Protein AF-A0A938U511-F1 (afdb_monomer)

Solvent-accessible surface area (backbone atoms only — not comparable to full-atom values): 9005 Å² total; per-residue (Å²): 140,87,84,83,85,80,84,82,84,81,82,80,82,80,80,80,77,80,80,68,81,72,78,78,70,71,84,37,56,70,58,61,77,50,52,70,33,67,68,45,68,61,64,58,55,36,68,68,50,34,54,52,47,40,67,58,49,45,86,48,42,68,56,47,56,45,10,47,62,39,64,45,55,17,40,80,48,98,64,19,47,33,36,44,24,12,19,69,100,40,50,85,34,23,28,22,39,41,35,30,32,48,86,78,64,45,46,36,35,39,38,37,41,77,55,66,43,36,40,33,33,20,60,55,54,80,49,70,92,62,38,58,69,60,57,46,50,50,52,52,50,53,30,62,74,49,75,44,94,58,74,67,46,66,44,67,96

Foldseek 3Di:
DDDDDDDDDDDDPPPPPPPDPDPPPQPLVVVVVQAQHWCDVCVCPVVLNVVLVCVQCPPCPVLQVQQAPAWGRWHDAPQWTKTKGGHVVGRLQWIKIWIARSRPRWIWIWTGHRLAAIEIGGQWDDDLVRDGPVS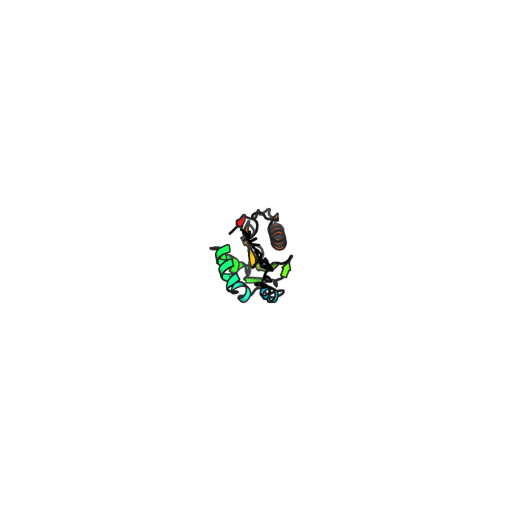VVVVVVSCVSSVHDYDYHYHHD

Secondary structure (DSSP, 8-state):
-------------------PPPP---TTGGGGGGTTS---HHHHH-HHHHHHHHHHHGGGHHHHHHTTSEEPPPEEETTEEEEEEE-TT-TTT-EEEEEEETTT--EEEEEEETTTEEEEEESS-SSGGGS-HHHHHHHHHHHHHTTS-PPPEEEE-

Radius of gyration: 25.23 Å; Cα contacts (8 Å, |Δi|>4): 263; chains: 1; bounding box: 94×26×68 Å

Sequence (157 aa):
MVSKVHAKVLVVLVLLAVAGPAPAQDRFGYLQSHLNTYPDDALFNLLEARHGLKALVGQDYGRLRKNFAVVAPTEEIQGYLVANGCMAHNCWPEKGLLAVNLTTGKLTVGILSDCRKITIYSQEGLRLEQLPGAVQQWVATCRRECGRQITPLIIQR

Mean predicted aligned error: 8.81 Å

Structure (mmCIF, N/CA/C/O backbone):
data_AF-A0A938U511-F1
#
_entry.id   AF-A0A938U511-F1
#
loop_
_atom_site.group_PDB
_atom_site.id
_atom_site.type_symbol
_atom_site.label_atom_id
_atom_site.label_alt_id
_atom_site.label_comp_id
_atom_site.label_asym_id
_atom_site.label_entity_id
_atom_site.label_seq_id
_atom_site.pdbx_PDB_ins_code
_atom_site.Cartn_x
_atom_site.Cartn_y
_atom_site.Cartn_z
_atom_site.occupancy
_atom_site.B_iso_or_equiv
_atom_site.auth_seq_id
_atom_site.auth_comp_id
_atom_site.auth_asym_id
_atom_site.auth_atom_id
_atom_site.pdbx_PDB_model_num
ATOM 1 N N . MET A 1 1 ? -77.193 -11.823 49.443 1.00 45.56 1 MET A N 1
ATOM 2 C CA . MET A 1 1 ? -76.239 -12.666 48.689 1.00 45.56 1 MET A CA 1
ATOM 3 C C . MET A 1 1 ? -75.318 -11.735 47.916 1.00 45.56 1 MET A C 1
ATOM 5 O O . MET A 1 1 ? -75.782 -11.040 47.027 1.00 45.56 1 MET A O 1
ATOM 9 N N . VAL A 1 2 ? -74.066 -11.613 48.360 1.00 43.81 2 VAL A N 1
ATOM 10 C CA . VAL A 1 2 ? -73.085 -10.613 47.902 1.00 43.81 2 VAL A CA 1
ATOM 11 C C . VAL A 1 2 ? -72.057 -11.335 47.037 1.00 43.81 2 VAL A C 1
ATOM 13 O O . VAL A 1 2 ? -71.406 -12.247 47.540 1.00 43.81 2 VAL A O 1
ATOM 16 N N . SER A 1 3 ? -71.901 -10.952 45.768 1.00 42.66 3 SER A N 1
ATOM 17 C CA . SER A 1 3 ? -70.879 -11.534 44.889 1.00 42.66 3 SER A CA 1
ATOM 18 C C . SER A 1 3 ? -69.852 -10.470 44.507 1.00 42.66 3 SER A C 1
ATOM 20 O O . SER A 1 3 ? -70.164 -9.494 43.828 1.00 42.66 3 SER A O 1
ATOM 22 N N . LYS A 1 4 ? -68.633 -10.632 45.035 1.00 49.47 4 LYS A N 1
ATOM 23 C CA . LYS A 1 4 ? -67.481 -9.737 44.868 1.00 49.47 4 LYS A CA 1
ATOM 24 C C . LYS A 1 4 ? -66.750 -10.059 43.562 1.00 49.47 4 LYS A C 1
ATOM 26 O O . LYS A 1 4 ? -66.091 -11.093 43.469 1.00 49.47 4 LYS A O 1
ATOM 31 N N . VAL A 1 5 ? -66.782 -9.151 42.590 1.00 50.53 5 VAL A N 1
ATOM 32 C CA . VAL A 1 5 ? -65.968 -9.247 41.368 1.00 50.53 5 VAL A CA 1
ATOM 33 C C . VAL A 1 5 ? -64.560 -8.731 41.674 1.00 50.53 5 VAL A C 1
ATOM 35 O O . VAL A 1 5 ? -64.380 -7.575 42.044 1.00 50.53 5 VAL A O 1
ATOM 38 N N . HIS A 1 6 ? -63.564 -9.612 41.585 1.00 46.88 6 HIS A N 1
ATOM 39 C CA . HIS A 1 6 ? -62.165 -9.291 41.862 1.00 46.88 6 HIS A CA 1
ATOM 40 C C . HIS A 1 6 ? -61.491 -8.789 40.580 1.00 46.88 6 HIS A C 1
ATOM 42 O O . HIS A 1 6 ? -61.277 -9.556 39.642 1.00 46.88 6 HIS A O 1
ATOM 48 N N . ALA A 1 7 ? -61.151 -7.500 40.548 1.00 49.25 7 ALA A N 1
ATOM 49 C CA . ALA A 1 7 ? -60.346 -6.892 39.497 1.00 49.25 7 ALA A CA 1
ATOM 50 C C . ALA A 1 7 ? -58.878 -7.327 39.648 1.00 49.25 7 ALA A C 1
ATOM 52 O O . ALA A 1 7 ? -58.205 -6.953 40.607 1.00 49.25 7 ALA A O 1
ATOM 53 N N . LYS A 1 8 ? -58.374 -8.130 38.706 1.00 50.84 8 LYS A N 1
ATOM 54 C CA . LYS A 1 8 ? -56.944 -8.443 38.594 1.00 50.84 8 LYS A CA 1
ATOM 55 C C . LYS A 1 8 ? -56.282 -7.383 37.715 1.00 50.84 8 LYS A C 1
ATOM 57 O O . LYS A 1 8 ? -56.340 -7.466 36.493 1.00 50.84 8 LYS A O 1
ATOM 62 N N . VAL A 1 9 ? -55.677 -6.380 38.344 1.00 51.53 9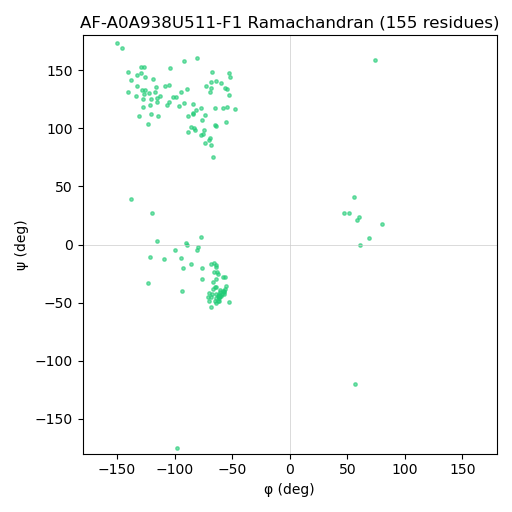 VAL A N 1
ATOM 63 C CA . VAL A 1 9 ? -54.799 -5.413 37.673 1.00 51.53 9 VAL A CA 1
ATOM 64 C C . VAL A 1 9 ? -53.462 -6.107 37.412 1.00 51.53 9 VAL A C 1
ATOM 66 O O . VAL A 1 9 ? -52.705 -6.385 38.339 1.00 51.53 9 VAL A O 1
ATOM 69 N N . LEU A 1 10 ? -53.201 -6.445 36.150 1.00 52.56 10 LEU A N 1
ATOM 70 C CA . LEU A 1 10 ? -51.939 -7.022 35.698 1.00 52.56 10 LEU A CA 1
ATOM 71 C C . LEU A 1 10 ? -50.962 -5.873 35.399 1.00 52.56 10 LEU A C 1
ATOM 73 O O . LEU A 1 10 ? -51.062 -5.218 34.365 1.00 52.56 10 LEU A O 1
ATOM 77 N N . VAL A 1 11 ? -50.040 -5.598 36.321 1.00 56.22 11 VAL A N 1
ATOM 78 C CA . VAL A 1 11 ? -48.957 -4.623 36.121 1.00 56.22 11 VAL A CA 1
ATOM 79 C C . VAL A 1 11 ? -47.830 -5.317 35.357 1.00 56.22 11 VAL A C 1
ATOM 81 O O . VAL A 1 11 ? -47.044 -6.064 35.934 1.00 56.22 11 VAL A O 1
ATOM 84 N N . VAL A 1 12 ? -47.772 -5.109 34.040 1.00 57.38 12 VAL A N 1
ATOM 85 C CA . VAL A 1 12 ? -46.660 -5.569 33.195 1.00 57.38 12 VAL A CA 1
ATOM 86 C C . VAL A 1 12 ? -45.538 -4.536 33.292 1.00 57.38 12 VAL A C 1
ATOM 88 O O . VAL A 1 12 ? -45.596 -3.471 32.682 1.00 57.38 12 VAL A O 1
ATOM 91 N N . LEU A 1 13 ? -44.531 -4.839 34.110 1.00 56.34 13 LEU A N 1
ATOM 9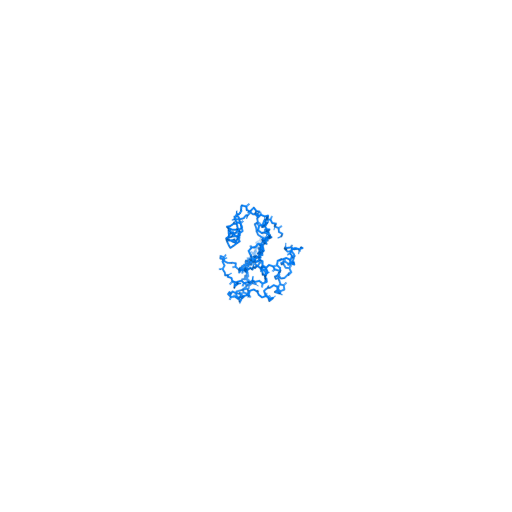2 C CA . LEU A 1 13 ? -43.325 -4.032 34.270 1.00 56.34 13 LEU A CA 1
ATOM 93 C C . LEU A 1 13 ? -42.430 -4.224 33.030 1.00 56.34 13 LEU A C 1
ATOM 95 O O . LEU A 1 13 ? -41.724 -5.224 32.906 1.00 56.34 13 LEU A O 1
ATOM 99 N N . VAL A 1 14 ? -42.490 -3.289 32.081 1.00 59.81 14 VAL A N 1
ATOM 100 C CA . VAL A 1 14 ? -41.619 -3.273 30.895 1.00 59.81 14 VAL A CA 1
ATOM 101 C C . VAL A 1 14 ? -40.236 -2.769 31.315 1.00 59.81 14 VAL A C 1
ATOM 103 O O . VAL A 1 14 ? -39.984 -1.568 31.378 1.00 59.81 14 VAL A O 1
ATOM 106 N N . LEU A 1 15 ? -39.330 -3.696 31.630 1.00 54.44 15 LEU A N 1
ATOM 107 C CA . LEU A 1 15 ? -37.902 -3.418 31.788 1.00 54.44 15 LEU A CA 1
ATOM 108 C C . LEU A 1 15 ? -37.281 -3.199 30.398 1.00 54.44 15 LEU A C 1
ATOM 110 O O . LEU A 1 15 ? -36.785 -4.129 29.767 1.00 54.44 15 LEU A O 1
ATOM 114 N N . LEU A 1 16 ? -37.329 -1.958 29.909 1.00 55.59 16 LEU A N 1
ATOM 115 C CA . LEU A 1 16 ? -36.512 -1.506 28.781 1.00 55.59 16 LEU A CA 1
ATOM 116 C C . LEU A 1 16 ? -35.048 -1.454 29.235 1.00 55.59 16 LEU A C 1
ATOM 118 O O . LEU A 1 16 ? -34.578 -0.455 29.776 1.00 55.59 16 LEU A O 1
ATOM 122 N N . ALA A 1 17 ? -34.331 -2.558 29.036 1.00 61.25 17 ALA A N 1
ATOM 123 C CA . ALA A 1 17 ? -32.881 -2.582 29.135 1.00 61.25 17 ALA A CA 1
ATOM 124 C C . ALA A 1 17 ? -32.311 -1.693 28.021 1.00 61.25 17 ALA A C 1
ATOM 126 O O . ALA A 1 17 ? -32.287 -2.072 26.850 1.00 61.25 17 ALA A O 1
ATOM 127 N N . VAL A 1 18 ? -31.886 -0.484 28.385 1.00 64.44 18 VAL A N 1
ATOM 128 C CA . VAL A 1 18 ? -31.154 0.414 27.493 1.00 64.44 18 VAL A CA 1
ATOM 129 C C . VAL A 1 18 ? -29.771 -0.202 27.290 1.00 64.44 18 VAL A C 1
ATOM 131 O O . VAL A 1 18 ? -28.854 0.020 28.076 1.00 64.44 18 VAL A O 1
ATOM 134 N N . ALA A 1 19 ? -29.633 -1.042 26.266 1.00 64.69 19 ALA A N 1
ATOM 135 C CA . ALA A 1 19 ? -28.337 -1.490 25.783 1.00 64.69 19 ALA A CA 1
ATOM 136 C C . ALA A 1 19 ? -27.635 -0.278 25.154 1.00 64.69 19 ALA A C 1
ATOM 138 O O . ALA A 1 19 ? -27.772 -0.009 23.962 1.00 64.69 19 ALA A O 1
ATOM 139 N N . GLY A 1 20 ? -26.950 0.511 25.984 1.00 68.75 20 GLY A N 1
ATOM 140 C CA . GLY A 1 20 ? -26.065 1.561 25.498 1.00 68.75 20 GLY A CA 1
ATOM 141 C C . GLY A 1 20 ? -24.975 0.932 24.623 1.00 68.75 20 GLY A C 1
ATOM 142 O O . GLY A 1 20 ? -24.480 -0.144 24.975 1.00 68.75 20 GLY A O 1
ATOM 143 N N . PRO A 1 21 ? -24.603 1.547 23.487 1.00 64.25 21 PRO A N 1
ATOM 144 C CA . PRO A 1 21 ? -23.486 1.059 22.696 1.00 64.25 21 PRO A CA 1
ATOM 145 C C . PRO A 1 21 ? -22.247 1.051 23.593 1.00 64.25 21 PRO A C 1
ATOM 147 O O . PRO A 1 21 ? -21.835 2.092 24.105 1.00 64.25 21 PRO A O 1
ATOM 150 N N . ALA A 1 22 ? -21.680 -0.136 23.823 1.00 59.91 22 ALA A N 1
ATOM 151 C CA . ALA A 1 22 ? -20.376 -0.243 24.454 1.00 59.91 22 ALA A CA 1
ATOM 152 C C . ALA A 1 22 ? -19.402 0.613 23.630 1.00 59.91 22 ALA A C 1
ATOM 154 O O . ALA A 1 22 ? -19.448 0.525 22.397 1.00 59.91 22 ALA A O 1
ATOM 155 N N . PRO A 1 23 ? -18.561 1.457 24.259 1.00 61.00 23 PRO A N 1
ATOM 156 C CA . PRO A 1 23 ? -17.565 2.209 23.516 1.00 61.00 23 PRO A CA 1
ATOM 157 C C . PRO A 1 23 ? -16.754 1.190 22.725 1.00 61.00 23 PRO A C 1
ATOM 159 O O . PRO A 1 23 ? -16.183 0.268 23.313 1.00 61.00 23 PRO A O 1
ATOM 162 N N . ALA A 1 24 ? -16.787 1.302 21.396 1.00 59.94 24 ALA A N 1
ATOM 163 C CA . ALA A 1 24 ? -15.940 0.504 20.533 1.00 59.94 24 ALA A CA 1
ATOM 164 C C . ALA A 1 24 ? -14.514 0.755 21.019 1.00 59.94 24 ALA A C 1
ATOM 166 O O . ALA A 1 24 ? -13.999 1.861 20.870 1.00 59.94 24 ALA A O 1
ATOM 167 N N . GLN A 1 25 ? -13.935 -0.225 21.718 1.00 60.50 25 GLN A N 1
ATOM 168 C CA . GLN A 1 25 ? -12.552 -0.144 22.157 1.00 60.50 25 GLN A CA 1
ATOM 169 C C . GLN A 1 25 ? -11.736 0.178 20.914 1.00 60.50 25 GLN A C 1
ATOM 171 O O . GLN A 1 25 ? -11.923 -0.481 19.887 1.00 60.50 25 GLN A O 1
ATOM 176 N N . ASP A 1 26 ? -10.906 1.217 21.004 1.00 69.88 26 ASP A N 1
ATOM 177 C CA . ASP A 1 26 ? -10.036 1.669 19.926 1.00 69.88 26 ASP A CA 1
ATOM 178 C C . ASP A 1 26 ? -8.981 0.592 19.652 1.00 69.88 26 ASP A C 1
ATOM 180 O O . ASP A 1 26 ? -7.832 0.649 20.087 1.00 69.88 26 ASP A O 1
ATOM 184 N N . ARG A 1 27 ? -9.428 -0.475 18.988 1.00 73.31 27 ARG A N 1
ATOM 185 C CA . ARG A 1 27 ? -8.675 -1.702 18.760 1.00 73.31 27 ARG A CA 1
ATOM 186 C C . ARG A 1 27 ? -7.453 -1.437 17.892 1.00 73.31 27 ARG A C 1
ATOM 188 O O . ARG A 1 27 ? -6.524 -2.231 17.912 1.00 73.31 27 ARG A O 1
ATOM 195 N N . PHE A 1 28 ? -7.456 -0.327 17.162 1.00 81.19 28 PHE A N 1
ATOM 196 C CA . PHE A 1 28 ? -6.426 0.054 16.210 1.00 81.19 28 PHE A CA 1
ATOM 197 C C . PHE A 1 28 ? -5.679 1.327 16.615 1.00 81.19 28 PHE A C 1
ATOM 199 O O . PHE A 1 28 ? -4.755 1.722 15.910 1.00 81.19 28 PHE A O 1
ATOM 206 N N . GLY A 1 29 ? -5.982 1.916 17.777 1.00 80.94 29 GLY A N 1
ATOM 207 C CA . GLY A 1 29 ? -5.276 3.087 18.302 1.00 80.94 29 GLY A CA 1
ATOM 208 C C . GLY A 1 29 ? -3.771 2.862 18.450 1.00 80.94 29 GLY A C 1
ATOM 209 O O . GLY A 1 29 ? -2.980 3.781 18.261 1.00 80.94 29 GLY A O 1
ATOM 210 N N . TYR A 1 30 ? -3.338 1.615 18.669 1.00 83.88 30 TYR A N 1
ATOM 211 C CA . TYR A 1 30 ? -1.914 1.272 18.706 1.00 83.88 30 TYR A CA 1
ATOM 212 C C . TYR A 1 30 ? -1.190 1.542 17.372 1.00 83.88 30 TYR A C 1
ATOM 214 O O . TYR A 1 30 ? 0.012 1.805 17.382 1.00 83.88 30 TYR A O 1
ATOM 222 N N . LEU A 1 31 ? -1.892 1.542 16.229 1.00 85.00 31 LEU A N 1
ATOM 223 C CA . LEU A 1 31 ? -1.313 1.863 14.918 1.00 85.00 31 LEU A CA 1
ATOM 224 C C . LEU A 1 31 ? -0.857 3.321 14.824 1.00 85.00 31 LEU A C 1
ATOM 226 O O . LEU A 1 31 ? 0.047 3.623 14.051 1.00 85.00 31 LEU A O 1
ATOM 230 N N . GLN A 1 32 ? -1.416 4.218 15.641 1.00 85.62 32 GLN A N 1
ATOM 231 C CA . GLN A 1 32 ? -0.976 5.613 15.693 1.00 85.62 32 GLN A CA 1
ATOM 232 C C . GLN A 1 32 ? 0.471 5.737 16.183 1.00 85.62 32 GLN A C 1
ATOM 234 O O . GLN A 1 32 ? 1.188 6.634 15.750 1.00 85.62 32 GLN A O 1
ATOM 239 N N . SER A 1 33 ? 0.939 4.804 17.022 1.00 87.25 33 SER A N 1
ATOM 240 C CA . SER A 1 33 ? 2.345 4.767 17.455 1.00 87.25 33 SER A CA 1
ATOM 241 C C . SER A 1 33 ? 3.323 4.502 16.307 1.00 87.25 33 SER A C 1
ATOM 243 O O . SER A 1 33 ? 4.507 4.805 16.424 1.00 87.25 33 SER A O 1
ATOM 245 N N . HIS A 1 34 ? 2.823 3.983 15.182 1.00 86.38 34 HIS A N 1
ATOM 246 C CA . HIS A 1 34 ? 3.608 3.763 13.981 1.00 86.38 34 HIS A CA 1
ATOM 247 C C . HIS A 1 34 ? 3.608 4.963 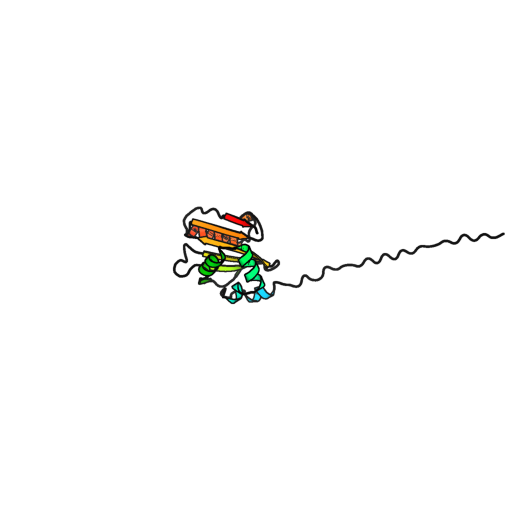13.036 1.00 86.38 34 HIS A C 1
ATOM 249 O O . HIS A 1 34 ? 4.232 4.848 11.992 1.00 86.38 34 HIS A O 1
ATOM 255 N N . LEU A 1 35 ? 2.960 6.092 13.342 1.00 86.81 35 LEU A N 1
ATOM 256 C CA . LEU A 1 35 ? 2.989 7.284 12.487 1.00 86.81 35 LEU A CA 1
ATOM 257 C C . LEU A 1 35 ? 4.374 7.940 12.456 1.00 86.81 35 LEU A C 1
ATOM 259 O O . LEU A 1 35 ? 5.028 8.069 13.488 1.00 86.81 35 LEU A O 1
ATOM 263 N N . ASN A 1 36 ? 4.798 8.401 11.275 1.00 84.44 36 ASN A N 1
ATOM 264 C CA . ASN A 1 36 ? 6.106 9.019 11.025 1.00 84.44 36 ASN A CA 1
ATOM 265 C C . ASN A 1 36 ? 7.303 8.115 11.362 1.00 84.44 36 ASN A C 1
ATOM 267 O O . ASN A 1 36 ? 8.419 8.599 11.563 1.00 84.44 36 ASN A O 1
ATOM 271 N N . THR A 1 37 ? 7.090 6.801 11.414 1.00 84.50 37 THR A N 1
ATOM 272 C CA . THR A 1 37 ? 8.159 5.816 11.605 1.00 84.50 37 THR A CA 1
ATOM 273 C C . THR A 1 37 ? 8.458 5.130 10.281 1.00 84.50 37 THR A C 1
ATOM 275 O O . THR A 1 37 ? 7.597 5.039 9.409 1.00 84.50 37 THR A O 1
ATOM 278 N N . TYR A 1 38 ? 9.688 4.664 10.079 1.00 81.50 38 TYR A N 1
ATOM 279 C CA . TYR A 1 38 ? 9.970 3.860 8.893 1.00 81.50 38 TYR A CA 1
ATOM 280 C C . TYR A 1 38 ? 9.255 2.513 9.032 1.00 81.50 38 TYR A C 1
ATOM 282 O O . TYR A 1 38 ? 9.377 1.892 10.089 1.00 81.50 38 TYR A O 1
ATOM 290 N N . PRO A 1 39 ? 8.519 2.053 8.003 1.00 74.56 39 PRO A N 1
ATOM 291 C CA . PRO A 1 39 ? 7.892 0.746 8.022 1.00 74.56 39 PRO A CA 1
ATOM 292 C C . PRO A 1 39 ? 9.002 -0.297 8.071 1.00 74.56 39 PRO A C 1
ATOM 294 O O . PRO A 1 39 ? 9.690 -0.576 7.090 1.00 74.56 39 PRO A O 1
ATOM 297 N N . ASP A 1 40 ? 9.203 -0.821 9.264 1.00 72.38 40 ASP A N 1
ATOM 298 C CA . ASP A 1 40 ? 10.197 -1.816 9.577 1.00 72.38 40 ASP A CA 1
ATOM 299 C C . ASP A 1 40 ? 9.550 -3.201 9.590 1.00 72.38 40 ASP A C 1
ATOM 301 O O . ASP A 1 40 ? 8.367 -3.410 9.283 1.00 72.38 40 ASP A O 1
ATOM 305 N N . ASP A 1 41 ? 10.349 -4.189 9.964 1.00 71.00 41 ASP A N 1
ATOM 306 C CA . ASP A 1 41 ? 9.833 -5.522 10.192 1.00 71.00 41 ASP A CA 1
ATOM 307 C C . ASP A 1 41 ? 8.741 -5.543 11.260 1.00 71.00 41 ASP A C 1
ATOM 309 O O . ASP A 1 41 ? 7.858 -6.385 11.150 1.00 71.00 41 ASP A O 1
ATOM 313 N N . ALA A 1 42 ? 8.722 -4.627 12.235 1.00 70.75 42 ALA A N 1
ATOM 314 C CA . ALA A 1 42 ? 7.672 -4.587 13.245 1.00 70.75 42 ALA A CA 1
ATOM 315 C C . ALA A 1 42 ? 6.304 -4.290 12.620 1.00 70.75 42 ALA A C 1
ATOM 317 O O . ALA A 1 42 ? 5.378 -5.052 12.885 1.00 70.75 42 ALA A O 1
ATOM 318 N N . LEU A 1 43 ? 6.177 -3.310 11.714 1.00 77.00 43 LEU A N 1
ATOM 319 C CA . LEU A 1 43 ? 4.898 -3.020 11.039 1.00 77.00 43 LEU A CA 1
ATOM 320 C C . LEU A 1 43 ? 4.367 -4.237 10.256 1.00 77.00 43 LEU A C 1
ATOM 322 O O . LEU A 1 43 ? 3.185 -4.574 10.331 1.00 77.00 43 LEU A O 1
ATOM 326 N N . PHE A 1 44 ? 5.245 -4.942 9.536 1.00 76.56 44 PHE A N 1
ATOM 327 C CA . PHE A 1 44 ? 4.880 -6.160 8.797 1.00 76.56 44 PHE A CA 1
ATOM 328 C C . PHE A 1 44 ? 4.702 -7.399 9.686 1.00 76.56 44 PHE A C 1
ATOM 330 O O . PHE A 1 44 ? 4.078 -8.373 9.250 1.00 76.56 44 PHE A O 1
ATOM 337 N N . ASN A 1 45 ? 5.269 -7.388 10.894 1.00 73.31 45 ASN A N 1
ATOM 338 C CA . ASN A 1 45 ? 5.214 -8.479 11.864 1.00 73.31 45 ASN A CA 1
ATOM 339 C C . ASN A 1 45 ? 4.167 -8.275 12.956 1.00 73.31 45 ASN A C 1
ATOM 341 O O . ASN A 1 45 ? 3.953 -9.215 13.724 1.00 73.31 45 ASN A O 1
ATOM 345 N N . LEU A 1 46 ? 3.484 -7.126 13.003 1.00 72.81 46 LEU A N 1
ATOM 346 C CA . LEU A 1 46 ? 2.261 -6.966 13.783 1.00 72.81 46 LEU A CA 1
ATOM 347 C C . LEU A 1 46 ? 1.363 -8.157 13.464 1.00 72.81 46 LEU A C 1
ATOM 349 O O . LEU A 1 46 ? 1.002 -8.370 12.309 1.00 72.81 46 LEU A O 1
ATOM 353 N N . LEU A 1 47 ? 1.080 -8.989 14.467 1.00 57.62 47 LEU A N 1
ATOM 354 C CA . LEU A 1 47 ? 0.528 -10.331 14.253 1.00 57.62 47 LEU A CA 1
ATOM 355 C C . LEU A 1 47 ? -0.779 -10.279 13.440 1.00 57.62 47 LEU A C 1
ATOM 357 O O . LEU A 1 47 ? -0.999 -11.080 12.529 1.00 57.62 47 LEU A O 1
ATOM 361 N N . GLU A 1 48 ? -1.589 -9.261 13.730 1.00 69.00 48 GLU A N 1
ATOM 362 C CA . GLU A 1 48 ? -2.862 -8.953 13.081 1.00 69.00 48 GLU A CA 1
ATOM 363 C C . GLU A 1 48 ? -2.663 -8.493 11.628 1.00 69.00 48 GLU A C 1
ATOM 365 O O . GLU A 1 48 ? -3.308 -9.020 10.717 1.00 69.00 48 GLU A O 1
ATOM 370 N N . ALA A 1 49 ? -1.699 -7.599 11.385 1.00 72.88 49 ALA A N 1
ATOM 371 C CA . ALA A 1 49 ? -1.359 -7.150 10.040 1.00 72.88 49 ALA A CA 1
ATOM 372 C C . ALA A 1 49 ? -0.732 -8.280 9.218 1.00 72.88 49 ALA A C 1
ATOM 374 O O . ALA A 1 49 ? -1.113 -8.479 8.076 1.00 72.88 49 ALA A O 1
ATOM 375 N N . ARG A 1 50 ? 0.175 -9.085 9.777 1.00 82.19 50 ARG A N 1
ATOM 376 C CA . ARG A 1 50 ? 0.890 -10.147 9.056 1.00 82.19 50 ARG A CA 1
ATOM 377 C C . ARG A 1 50 ? -0.055 -11.209 8.507 1.00 82.19 50 ARG A C 1
ATOM 379 O O . ARG A 1 50 ? 0.104 -11.636 7.362 1.00 82.19 50 ARG A O 1
ATOM 386 N N . HIS A 1 51 ? -1.005 -11.662 9.324 1.00 85.56 51 HIS A N 1
ATOM 387 C CA . HIS A 1 51 ? -1.974 -12.681 8.923 1.00 85.56 51 HIS A CA 1
ATOM 388 C C . HIS A 1 51 ? -2.961 -12.114 7.899 1.00 85.56 51 HIS A C 1
ATOM 390 O O . HIS A 1 51 ? -3.135 -12.716 6.837 1.00 85.56 51 HIS A O 1
ATOM 396 N N . GLY A 1 52 ? -3.530 -10.934 8.173 1.00 87.62 52 GLY A N 1
ATOM 397 C CA . GLY A 1 52 ? -4.437 -10.254 7.246 1.00 87.62 52 GLY A CA 1
ATOM 398 C C . GLY A 1 52 ? -3.767 -9.937 5.910 1.00 87.62 52 GLY A C 1
ATOM 399 O O . GLY A 1 52 ? -4.312 -10.236 4.853 1.00 87.62 52 GLY A O 1
ATOM 400 N N . LEU A 1 53 ? -2.533 -9.437 5.948 1.00 90.38 53 LEU A N 1
ATOM 401 C CA . LEU A 1 53 ? -1.754 -9.072 4.774 1.00 90.38 53 LEU A CA 1
ATOM 402 C C . LEU A 1 53 ? -1.429 -10.292 3.916 1.00 90.38 53 LEU A C 1
ATOM 404 O O . LEU A 1 53 ? -1.679 -10.267 2.715 1.00 90.38 53 LEU A O 1
ATOM 408 N N . LYS A 1 54 ? -0.930 -11.385 4.512 1.00 92.75 54 LYS A N 1
ATOM 409 C CA . LYS A 1 54 ? -0.672 -12.638 3.780 1.00 92.75 54 LYS A CA 1
ATOM 410 C C . LYS A 1 54 ? -1.941 -13.216 3.159 1.00 92.75 54 LYS A C 1
ATOM 412 O O . LYS A 1 54 ? -1.882 -13.675 2.023 1.00 92.75 54 LYS A O 1
ATOM 417 N N . ALA A 1 55 ? -3.068 -13.188 3.871 1.00 93.19 55 ALA A N 1
ATOM 418 C CA . ALA A 1 55 ? -4.349 -13.638 3.327 1.00 93.19 55 ALA A CA 1
ATOM 419 C C . ALA A 1 55 ? -4.802 -12.756 2.148 1.00 93.19 55 ALA A C 1
ATOM 421 O O . ALA A 1 55 ? -5.211 -13.263 1.099 1.00 93.19 55 ALA A O 1
ATOM 422 N N . LEU A 1 56 ? -4.648 -11.439 2.292 1.00 94.19 56 LEU A N 1
ATOM 423 C CA . LEU A 1 56 ? -5.048 -10.452 1.299 1.00 94.19 56 LEU A CA 1
ATOM 424 C C . LEU A 1 56 ? -4.247 -10.587 -0.004 1.00 94.19 56 LEU A C 1
ATOM 426 O O . LEU A 1 56 ? -4.841 -10.701 -1.073 1.00 94.19 56 LEU A O 1
ATOM 430 N N . VAL A 1 57 ? -2.914 -10.641 0.062 1.00 94.75 57 VAL A N 1
ATOM 431 C CA . VAL A 1 57 ? -2.076 -10.670 -1.155 1.00 94.75 57 VAL A CA 1
ATOM 432 C C . VAL A 1 57 ? -1.726 -12.081 -1.637 1.00 94.75 57 VAL A C 1
ATOM 434 O O . VAL A 1 57 ? -1.382 -12.280 -2.801 1.00 94.75 57 VAL A O 1
ATOM 437 N N . GLY A 1 58 ? -1.825 -13.096 -0.775 1.00 95.12 58 GLY A N 1
ATOM 438 C CA . GLY A 1 58 ? -1.512 -14.486 -1.106 1.00 95.12 58 GLY A CA 1
ATOM 439 C C . GLY A 1 58 ? -0.087 -14.667 -1.639 1.00 95.12 58 GLY A C 1
ATOM 440 O O . GLY A 1 58 ? 0.894 -14.358 -0.962 1.00 95.12 58 GLY A O 1
ATOM 441 N N . GLN A 1 59 ? 0.026 -15.174 -2.869 1.00 95.38 59 GLN A N 1
ATOM 442 C CA . GLN A 1 59 ? 1.310 -15.480 -3.513 1.00 95.38 59 GLN A CA 1
ATOM 443 C C . GLN A 1 59 ? 2.190 -14.240 -3.744 1.00 95.38 59 GLN A C 1
ATOM 445 O O . GLN A 1 59 ? 3.415 -14.361 -3.778 1.00 95.38 59 GLN A O 1
ATOM 450 N N . ASP A 1 60 ? 1.599 -13.045 -3.815 1.00 95.56 60 ASP A N 1
ATOM 451 C CA . ASP A 1 60 ? 2.345 -11.803 -4.030 1.00 95.56 60 ASP A CA 1
ATOM 452 C C . ASP A 1 60 ? 3.024 -11.261 -2.760 1.00 95.56 60 ASP A C 1
ATOM 454 O O . ASP A 1 60 ? 3.775 -10.288 -2.833 1.00 95.56 60 ASP A O 1
ATOM 458 N N . TYR A 1 61 ? 2.850 -11.904 -1.597 1.00 93.38 61 TYR A N 1
ATOM 459 C CA . TYR A 1 61 ? 3.443 -11.446 -0.331 1.00 93.38 61 TYR A CA 1
ATOM 460 C C . TYR A 1 61 ? 4.969 -11.312 -0.394 1.00 93.38 61 TYR A C 1
ATOM 462 O O . TYR A 1 61 ? 5.539 -10.343 0.109 1.00 93.38 61 TYR A O 1
ATOM 470 N N . GLY A 1 62 ? 5.644 -12.260 -1.051 1.00 92.12 62 GLY A N 1
ATOM 471 C CA . GLY A 1 62 ? 7.095 -12.205 -1.226 1.00 92.12 62 GLY A CA 1
ATOM 472 C C . GLY A 1 62 ? 7.543 -11.015 -2.079 1.00 92.12 62 GLY A C 1
ATOM 473 O O . GLY A 1 62 ? 8.566 -10.401 -1.782 1.00 92.12 62 GLY A O 1
ATOM 474 N N . ARG A 1 63 ? 6.768 -10.656 -3.111 1.00 93.25 63 ARG A N 1
ATOM 475 C CA . ARG A 1 63 ? 7.037 -9.476 -3.945 1.00 93.25 63 ARG A CA 1
ATOM 476 C C . ARG A 1 63 ? 6.771 -8.192 -3.173 1.00 93.25 63 ARG A C 1
ATOM 478 O O . ARG A 1 63 ? 7.624 -7.316 -3.180 1.00 93.25 63 ARG A O 1
ATOM 485 N N . LEU A 1 64 ? 5.654 -8.112 -2.451 1.00 93.00 64 LEU A N 1
ATOM 486 C CA . LEU A 1 64 ? 5.345 -6.965 -1.599 1.00 93.00 64 LEU A CA 1
ATOM 487 C C . LEU A 1 64 ? 6.501 -6.659 -0.641 1.00 93.00 64 LEU A C 1
ATOM 489 O O . LEU A 1 64 ? 6.965 -5.528 -0.590 1.00 93.00 64 LEU A O 1
ATOM 493 N N . ARG A 1 65 ? 7.019 -7.673 0.062 1.00 91.06 65 ARG A N 1
ATOM 494 C CA . ARG A 1 65 ? 8.153 -7.507 0.984 1.00 91.06 65 ARG A CA 1
ATOM 495 C C . ARG A 1 65 ? 9.415 -6.998 0.284 1.00 91.06 65 ARG A C 1
ATOM 497 O O . ARG A 1 65 ? 10.099 -6.142 0.830 1.00 91.06 65 ARG A O 1
ATOM 504 N N . LYS A 1 66 ? 9.704 -7.471 -0.934 1.00 90.69 66 LYS A N 1
ATOM 505 C CA . LYS A 1 66 ? 10.815 -6.942 -1.747 1.00 90.69 66 LYS A CA 1
ATOM 506 C C . LYS A 1 66 ? 10.595 -5.482 -2.137 1.00 90.69 66 LYS A C 1
ATOM 508 O O . LYS A 1 66 ? 11.548 -4.713 -2.124 1.00 90.69 66 LYS A O 1
ATOM 513 N N . ASN A 1 67 ? 9.351 -5.099 -2.418 1.00 89.56 67 ASN A N 1
ATOM 514 C CA . ASN A 1 67 ? 8.963 -3.734 -2.765 1.00 89.56 67 ASN A CA 1
ATOM 515 C C . ASN A 1 67 ? 8.879 -2.804 -1.541 1.00 89.56 67 ASN A C 1
ATOM 517 O O . ASN A 1 67 ? 8.456 -1.669 -1.688 1.00 89.56 67 ASN A O 1
ATOM 521 N N . PHE A 1 68 ? 9.284 -3.259 -0.354 1.00 89.44 68 PHE A N 1
ATOM 522 C CA . PHE A 1 68 ? 9.471 -2.449 0.854 1.00 89.44 68 PHE A CA 1
ATOM 523 C C . PHE A 1 68 ? 10.928 -2.508 1.345 1.00 89.44 68 PHE A C 1
ATOM 525 O O . PHE A 1 68 ? 11.203 -2.362 2.530 1.00 89.44 68 PHE A O 1
ATOM 532 N N . ALA A 1 69 ? 11.882 -2.741 0.439 1.00 82.56 69 ALA A N 1
ATOM 533 C CA . ALA A 1 69 ? 13.303 -2.741 0.784 1.00 82.56 69 ALA A CA 1
ATOM 534 C C . ALA A 1 69 ? 13.870 -1.320 0.960 1.00 82.56 69 ALA A C 1
ATOM 536 O O . ALA A 1 69 ? 14.795 -1.120 1.741 1.00 82.56 69 ALA A O 1
ATOM 537 N N . VAL A 1 70 ? 13.318 -0.337 0.243 1.00 80.56 70 VAL A N 1
ATOM 538 C CA . VAL A 1 70 ? 13.584 1.096 0.438 1.00 80.56 70 VAL A CA 1
ATOM 539 C C . VAL A 1 70 ? 12.261 1.759 0.772 1.00 80.56 70 VAL A C 1
ATOM 541 O O . VAL A 1 70 ? 11.292 1.594 0.033 1.00 80.56 70 VAL A O 1
ATOM 544 N N . VAL A 1 71 ? 12.203 2.472 1.892 1.00 84.75 71 VAL A N 1
ATOM 545 C CA . VAL A 1 71 ? 10.940 2.920 2.481 1.00 84.75 71 VAL A CA 1
ATOM 546 C C . VAL A 1 71 ? 10.974 4.391 2.861 1.00 84.75 71 VAL A C 1
ATOM 548 O O . VAL A 1 71 ? 12.010 4.912 3.272 1.00 84.75 71 VAL A O 1
ATOM 551 N N . ALA A 1 72 ? 9.826 5.049 2.725 1.00 83.19 72 ALA A N 1
ATOM 552 C CA . ALA A 1 72 ? 9.576 6.358 3.317 1.00 83.19 72 ALA A CA 1
ATOM 553 C C . ALA A 1 72 ? 8.942 6.179 4.708 1.00 83.19 72 ALA A C 1
ATOM 555 O O . ALA A 1 72 ? 8.355 5.121 4.959 1.00 83.19 72 ALA A O 1
ATOM 556 N N . PRO A 1 73 ? 9.029 7.180 5.603 1.00 87.94 73 PRO A N 1
ATOM 557 C CA . PRO A 1 73 ? 8.240 7.182 6.827 1.00 87.94 73 PRO A CA 1
ATOM 558 C C . PRO A 1 73 ? 6.754 6.980 6.525 1.00 87.94 73 PRO A C 1
ATOM 560 O O . PRO A 1 73 ? 6.251 7.390 5.478 1.00 87.94 73 PRO A O 1
ATOM 563 N N . THR A 1 74 ? 6.057 6.323 7.439 1.00 91.00 74 THR A N 1
ATOM 564 C CA . THR A 1 74 ? 4.606 6.186 7.395 1.00 91.00 74 THR A CA 1
ATOM 565 C C . THR A 1 74 ? 3.924 7.531 7.612 1.00 91.00 74 THR A C 1
ATOM 567 O O . THR A 1 74 ? 4.391 8.376 8.375 1.00 91.00 74 THR A O 1
ATOM 570 N N . GLU A 1 75 ? 2.770 7.710 6.989 1.00 92.94 75 GLU A N 1
ATOM 571 C CA . GLU A 1 75 ? 1.999 8.950 7.050 1.00 92.94 75 GLU A CA 1
ATOM 572 C C . GLU A 1 75 ? 0.550 8.650 7.429 1.00 92.94 75 GLU A C 1
ATOM 574 O O . GLU A 1 75 ? 0.038 7.565 7.141 1.00 92.94 75 GLU A O 1
ATOM 579 N N . GLU A 1 76 ? -0.129 9.615 8.050 1.00 93.81 76 GLU A N 1
ATOM 580 C CA . GLU A 1 76 ? -1.585 9.577 8.158 1.00 93.81 76 GLU A CA 1
ATOM 581 C C . GLU A 1 76 ? -2.204 10.329 6.984 1.00 93.81 76 GLU A C 1
ATOM 583 O O . GLU A 1 76 ? -1.967 11.524 6.805 1.00 93.81 76 GLU A O 1
ATOM 588 N N . ILE A 1 77 ? -3.041 9.655 6.199 1.00 93.31 77 ILE A N 1
ATOM 589 C CA . ILE A 1 77 ? -3.771 10.290 5.102 1.00 93.31 77 ILE A CA 1
ATOM 590 C C . ILE A 1 77 ? -5.241 9.897 5.204 1.00 93.31 77 ILE A C 1
ATOM 592 O O . ILE A 1 77 ? -5.603 8.753 4.949 1.00 93.31 77 ILE A O 1
ATOM 596 N N . GLN A 1 78 ? -6.102 10.863 5.542 1.00 93.00 78 GLN A N 1
ATOM 597 C CA . GLN A 1 78 ? -7.563 10.688 5.598 1.00 93.00 78 GLN A CA 1
ATOM 598 C C . GLN A 1 78 ? -8.016 9.533 6.519 1.00 93.00 78 GLN A C 1
ATOM 600 O O . GLN A 1 78 ? -8.923 8.780 6.167 1.00 93.00 78 GLN A O 1
ATOM 605 N N . GLY A 1 79 ? -7.381 9.375 7.686 1.00 92.38 79 GLY A N 1
ATOM 606 C CA . GLY A 1 79 ? -7.693 8.297 8.634 1.00 92.38 79 GLY A CA 1
ATOM 607 C C . GLY A 1 79 ? -7.073 6.940 8.280 1.00 92.38 79 GLY A C 1
ATOM 608 O O . GLY A 1 79 ? -7.513 5.909 8.791 1.00 92.38 79 GLY A O 1
ATOM 609 N N . TYR A 1 80 ? -6.061 6.922 7.409 1.00 93.44 80 TYR A N 1
ATOM 610 C CA . TYR A 1 80 ? -5.283 5.730 7.077 1.00 93.44 80 TYR A CA 1
ATOM 611 C C . TYR A 1 80 ? -3.832 5.897 7.497 1.00 93.44 80 TYR A C 1
ATOM 613 O O . TYR A 1 80 ? -3.226 6.914 7.175 1.00 93.44 80 TYR A O 1
ATOM 621 N N . LEU A 1 81 ? -3.262 4.862 8.114 1.00 93.38 81 LEU A N 1
ATOM 622 C CA . LEU A 1 81 ? -1.815 4.697 8.212 1.00 93.38 81 LEU A CA 1
ATOM 623 C C . LEU A 1 81 ? -1.306 4.190 6.865 1.00 93.38 81 LEU A C 1
ATOM 625 O O . LEU A 1 81 ? -1.680 3.099 6.427 1.00 93.38 81 LEU A O 1
ATOM 629 N N . VAL A 1 82 ? -0.463 4.974 6.208 1.00 94.12 82 VAL A N 1
ATOM 630 C CA . VAL A 1 82 ? 0.040 4.695 4.866 1.00 94.12 82 VAL A CA 1
ATOM 631 C C . VAL A 1 82 ? 1.538 4.476 4.927 1.00 94.12 82 VAL A C 1
ATOM 633 O O . VAL A 1 82 ? 2.280 5.320 5.413 1.00 94.12 82 VAL A O 1
ATOM 636 N N . ALA A 1 83 ? 1.986 3.349 4.395 1.00 93.81 83 ALA A N 1
ATOM 637 C CA . ALA A 1 83 ? 3.384 3.026 4.200 1.00 93.81 83 ALA A CA 1
ATOM 638 C C . ALA A 1 83 ? 3.657 2.873 2.702 1.00 93.81 83 ALA A C 1
ATOM 640 O O . ALA A 1 83 ? 2.942 2.157 1.995 1.00 93.81 83 ALA A O 1
ATOM 641 N N . ASN A 1 84 ? 4.715 3.523 2.227 1.00 94.44 84 ASN A N 1
ATOM 642 C CA . ASN A 1 84 ? 5.177 3.424 0.849 1.00 94.44 84 ASN A CA 1
ATOM 643 C C . ASN A 1 84 ? 6.591 2.859 0.819 1.00 94.44 84 ASN A C 1
ATOM 645 O O . ASN A 1 84 ? 7.437 3.200 1.649 1.00 94.44 84 ASN A O 1
ATOM 649 N N . GLY A 1 85 ? 6.853 2.033 -0.183 1.00 93.50 85 GLY A N 1
ATOM 650 C CA . GLY A 1 85 ? 8.176 1.491 -0.412 1.00 93.50 85 GLY A CA 1
ATOM 651 C C . GLY A 1 85 ? 8.438 1.209 -1.877 1.00 93.50 85 GLY A C 1
ATOM 652 O O . GLY A 1 85 ? 7.559 1.302 -2.741 1.00 93.50 85 GLY A O 1
ATOM 653 N N . CYS A 1 86 ? 9.679 0.849 -2.154 1.00 94.50 86 CYS A N 1
ATOM 654 C CA . CYS A 1 86 ? 10.075 0.308 -3.433 1.00 94.50 86 CYS A CA 1
ATOM 655 C C . CYS A 1 86 ? 11.176 -0.748 -3.291 1.00 94.50 86 CYS A C 1
ATOM 657 O O . CYS A 1 86 ? 11.751 -0.961 -2.217 1.00 94.50 86 CYS A O 1
ATOM 659 N N . MET A 1 87 ? 11.451 -1.454 -4.385 1.00 93.62 87 MET A N 1
ATOM 660 C CA . MET A 1 87 ? 12.514 -2.451 -4.424 1.00 93.62 87 MET A CA 1
ATOM 661 C C . MET A 1 87 ? 13.893 -1.783 -4.435 1.00 93.62 87 MET A C 1
ATOM 663 O O . MET A 1 87 ? 14.136 -0.832 -5.182 1.00 93.62 87 MET A O 1
ATOM 667 N N . ALA A 1 88 ? 14.824 -2.314 -3.639 1.00 91.88 88 ALA A N 1
ATOM 668 C CA . ALA A 1 88 ? 16.207 -1.850 -3.622 1.00 91.88 88 ALA A CA 1
ATOM 669 C C . ALA A 1 88 ? 16.821 -1.927 -5.028 1.00 91.88 88 ALA A C 1
ATOM 671 O O . ALA A 1 88 ? 16.647 -2.920 -5.735 1.00 91.88 88 ALA A O 1
ATOM 672 N N . HIS A 1 89 ? 17.513 -0.858 -5.434 1.00 91.62 89 HIS A N 1
ATOM 673 C CA . HIS A 1 89 ? 18.100 -0.671 -6.771 1.00 91.62 89 HIS A CA 1
ATOM 674 C C . HIS A 1 89 ? 17.111 -0.664 -7.951 1.00 91.62 89 HIS A C 1
ATOM 676 O O . HIS A 1 89 ? 17.536 -0.460 -9.083 1.00 91.62 89 HIS A O 1
ATOM 682 N N . ASN A 1 90 ? 15.808 -0.836 -7.712 1.00 91.50 90 ASN A N 1
ATOM 683 C CA . ASN A 1 90 ? 14.786 -0.906 -8.756 1.00 91.50 90 ASN A CA 1
ATOM 684 C C . ASN A 1 90 ? 13.527 -0.113 -8.372 1.00 91.50 90 ASN A C 1
ATOM 686 O O . ASN A 1 90 ? 12.396 -0.540 -8.597 1.00 91.50 90 ASN A O 1
ATOM 690 N N . CYS A 1 91 ? 13.738 1.049 -7.751 1.00 89.00 91 CYS A N 1
ATOM 691 C CA . CYS A 1 91 ? 12.678 1.783 -7.070 1.00 89.00 91 CYS A CA 1
ATOM 692 C C . CYS A 1 91 ? 11.595 2.322 -8.014 1.00 89.00 91 CYS A C 1
ATOM 694 O O . CYS A 1 91 ? 10.428 2.435 -7.650 1.00 89.00 91 CYS A O 1
ATOM 696 N N . TRP A 1 92 ? 11.999 2.677 -9.233 1.00 89.56 92 TRP A N 1
ATOM 697 C CA . TRP A 1 92 ? 11.108 3.259 -10.226 1.00 89.56 92 TRP A CA 1
ATOM 698 C C . TRP A 1 92 ? 10.062 2.250 -10.741 1.00 89.56 92 TRP A C 1
ATOM 700 O O . TRP A 1 92 ? 8.871 2.542 -10.627 1.00 89.56 92 TRP A O 1
ATOM 710 N N . PRO A 1 93 ? 10.441 1.054 -11.239 1.00 94.56 93 PRO A N 1
ATOM 711 C CA . PRO A 1 93 ? 9.464 0.110 -11.781 1.00 94.56 93 PRO A CA 1
ATOM 712 C C . PRO A 1 93 ? 8.805 -0.820 -10.751 1.00 94.56 93 PRO A C 1
ATOM 714 O O . PRO A 1 93 ? 7.770 -1.404 -11.075 1.00 94.56 93 PRO A O 1
ATOM 717 N N . GLU A 1 94 ? 9.365 -0.971 -9.545 1.00 96.44 94 GLU A N 1
ATOM 718 C CA . GLU A 1 94 ? 8.868 -1.891 -8.512 1.00 96.44 94 GLU A CA 1
ATOM 719 C C . GLU A 1 94 ? 8.550 -1.146 -7.213 1.00 96.44 94 GLU A C 1
ATOM 721 O O . GLU A 1 94 ? 9.445 -0.797 -6.436 1.00 96.44 94 GLU A O 1
ATOM 726 N N . LYS A 1 95 ? 7.254 -0.926 -6.962 1.00 96.81 95 LYS A N 1
ATOM 727 C CA . LYS A 1 95 ? 6.759 -0.171 -5.801 1.00 96.81 95 LYS A CA 1
ATOM 728 C C . LYS A 1 95 ? 5.735 -0.946 -4.993 1.00 96.81 95 LYS A C 1
ATOM 730 O O . LYS A 1 95 ? 5.022 -1.805 -5.521 1.00 96.81 95 LYS A O 1
ATOM 735 N N . GLY A 1 96 ? 5.675 -0.621 -3.711 1.00 96.25 96 GLY A N 1
ATOM 736 C CA . GLY A 1 96 ? 4.728 -1.150 -2.747 1.00 96.25 96 GLY A CA 1
ATOM 737 C C . GLY A 1 96 ? 3.982 -0.020 -2.047 1.00 96.25 96 GLY A C 1
ATOM 738 O O . GLY A 1 96 ? 4.540 1.042 -1.776 1.00 96.25 96 GLY A O 1
ATOM 739 N N . LEU A 1 97 ? 2.714 -0.274 -1.757 1.00 96.56 97 LEU A N 1
ATOM 740 C CA . LEU A 1 97 ? 1.852 0.556 -0.927 1.00 96.56 97 LEU A CA 1
ATOM 741 C C . LEU A 1 97 ? 1.145 -0.355 0.071 1.00 96.56 97 LEU A C 1
ATOM 743 O O . LEU A 1 97 ? 0.619 -1.398 -0.315 1.00 96.56 97 LEU A O 1
ATOM 747 N N . LEU A 1 98 ? 1.077 0.074 1.322 1.00 95.19 98 LEU A N 1
ATOM 748 C CA . LEU A 1 98 ? 0.210 -0.487 2.347 1.00 95.19 98 LEU A CA 1
ATOM 749 C C . LEU A 1 98 ? -0.578 0.668 2.961 1.00 95.19 98 LEU A C 1
ATOM 751 O O . LEU A 1 98 ? 0.015 1.634 3.423 1.00 95.19 98 LEU A O 1
ATOM 755 N N . ALA A 1 99 ? -1.899 0.568 2.969 1.00 94.75 99 ALA A N 1
ATOM 756 C CA . ALA A 1 99 ? -2.785 1.488 3.663 1.00 94.75 99 ALA A CA 1
ATOM 757 C C . ALA A 1 99 ? -3.644 0.694 4.650 1.00 94.75 99 ALA A C 1
ATOM 759 O O . ALA A 1 99 ? -4.234 -0.324 4.282 1.00 94.75 99 ALA A O 1
ATOM 760 N N . VAL A 1 100 ? -3.704 1.157 5.896 1.00 93.00 100 VAL A N 1
ATOM 761 C CA . VAL A 1 100 ? -4.490 0.543 6.970 1.00 93.00 100 VAL A CA 1
ATOM 762 C C . VAL A 1 100 ? -5.477 1.567 7.500 1.00 93.00 100 VAL A C 1
ATOM 764 O O . VAL A 1 100 ? -5.068 2.624 7.975 1.00 93.00 100 VAL A O 1
ATOM 767 N N . ASN A 1 101 ? -6.769 1.268 7.421 1.00 92.75 101 ASN A N 1
ATOM 768 C CA . ASN A 1 101 ? -7.810 2.117 7.984 1.00 92.75 101 ASN A CA 1
ATOM 769 C C . ASN A 1 101 ? -7.664 2.150 9.513 1.00 92.75 101 ASN A C 1
ATOM 771 O O . ASN A 1 101 ? -7.818 1.117 10.164 1.00 92.75 101 ASN A O 1
ATOM 775 N N . LEU A 1 102 ? -7.397 3.319 10.095 1.00 90.81 102 LEU A N 1
ATOM 776 C CA . LEU A 1 102 ? -7.144 3.455 11.534 1.00 90.81 102 LEU A CA 1
ATOM 777 C C . LEU A 1 102 ? -8.387 3.192 12.393 1.00 90.81 102 LEU A C 1
ATOM 779 O O . LEU A 1 102 ? -8.261 2.949 13.584 1.00 90.81 102 LEU A O 1
ATOM 783 N N . THR A 1 103 ? -9.587 3.219 11.812 1.00 90.12 103 THR A N 1
ATOM 784 C CA . THR A 1 103 ? -10.840 2.954 12.532 1.00 90.12 103 THR A CA 1
ATOM 785 C C . THR A 1 103 ? -11.262 1.490 12.439 1.00 90.12 103 THR A C 1
ATOM 787 O O . THR A 1 103 ? -11.770 0.923 13.402 1.00 90.12 103 THR A O 1
ATOM 790 N N . THR A 1 104 ? -11.092 0.866 11.272 1.00 90.25 104 THR A N 1
ATOM 791 C CA . THR A 1 104 ? -11.626 -0.480 10.992 1.00 90.25 104 THR A CA 1
ATOM 792 C C . THR A 1 104 ? -10.558 -1.563 10.893 1.00 90.25 104 THR A C 1
ATOM 794 O O . THR A 1 104 ? -10.902 -2.744 10.859 1.00 90.25 104 THR A O 1
ATOM 797 N N . GLY A 1 105 ? -9.283 -1.181 10.803 1.00 90.06 105 GLY A N 1
ATOM 798 C CA . GLY A 1 105 ? -8.158 -2.086 10.568 1.00 90.06 105 GLY A CA 1
ATOM 799 C C . GLY A 1 105 ? -8.132 -2.709 9.173 1.00 90.06 105 GLY A C 1
ATOM 800 O O . GLY A 1 105 ? -7.296 -3.573 8.913 1.00 90.06 105 GLY A O 1
ATOM 801 N N . LYS A 1 106 ? -9.042 -2.307 8.275 1.00 92.00 106 LYS A N 1
ATOM 802 C CA . LYS A 1 106 ? -9.085 -2.813 6.902 1.00 92.00 106 LYS A CA 1
ATOM 803 C C . LYS A 1 106 ? -7.833 -2.416 6.137 1.00 92.00 106 LYS A C 1
ATOM 805 O O . LYS A 1 106 ? -7.334 -1.299 6.263 1.00 92.00 106 LYS A O 1
ATOM 810 N N . LEU A 1 107 ? -7.354 -3.355 5.334 1.00 94.00 107 LEU A N 1
ATOM 811 C CA . LEU A 1 107 ? -6.117 -3.249 4.583 1.00 94.00 107 LEU A CA 1
ATOM 812 C C . LEU A 1 107 ? -6.400 -3.001 3.101 1.00 94.00 107 LEU A C 1
ATOM 814 O O . LEU A 1 107 ? -7.223 -3.682 2.484 1.00 94.00 107 LEU A O 1
ATOM 818 N N . THR A 1 108 ? -5.622 -2.094 2.520 1.00 96.25 108 THR A N 1
ATOM 819 C CA . THR A 1 108 ? -5.460 -1.942 1.075 1.00 96.25 108 THR A CA 1
ATOM 820 C C . THR A 1 108 ? -3.973 -2.014 0.736 1.00 96.25 108 THR A C 1
ATOM 822 O O . THR A 1 108 ? -3.146 -1.364 1.370 1.00 96.25 108 THR A O 1
ATOM 825 N N . VAL A 1 109 ? -3.609 -2.802 -0.272 1.00 96.44 109 VAL A N 1
ATOM 826 C CA . VAL A 1 109 ? -2.226 -3.011 -0.710 1.00 96.44 109 VAL A CA 1
ATOM 827 C C . VAL A 1 109 ? -2.106 -2.730 -2.194 1.00 96.44 109 VAL A C 1
ATOM 829 O O . VAL A 1 109 ? -2.850 -3.295 -2.990 1.00 96.44 109 VAL A O 1
ATOM 832 N N . GLY A 1 110 ? -1.133 -1.910 -2.575 1.00 97.31 110 GLY A N 1
ATOM 833 C CA . GLY A 1 110 ? -0.763 -1.672 -3.967 1.00 97.31 110 GLY A CA 1
ATOM 834 C C . GLY A 1 110 ? 0.582 -2.310 -4.301 1.00 97.31 110 GLY A C 1
ATOM 835 O O . GLY A 1 110 ? 1.539 -2.201 -3.537 1.00 97.31 110 GLY A O 1
ATOM 836 N N . ILE A 1 111 ? 0.668 -2.958 -5.461 1.00 97.75 111 ILE A N 1
ATOM 837 C CA . ILE A 1 111 ? 1.918 -3.466 -6.035 1.00 97.75 111 ILE A CA 1
ATOM 838 C C . ILE A 1 111 ? 2.030 -2.948 -7.465 1.00 97.75 111 ILE A C 1
ATOM 840 O O . ILE A 1 111 ? 1.191 -3.262 -8.313 1.00 97.75 111 ILE A O 1
ATOM 844 N N . LEU A 1 112 ? 3.070 -2.159 -7.729 1.00 97.69 112 LEU A N 1
ATOM 845 C CA . LEU A 1 112 ? 3.500 -1.817 -9.082 1.00 97.69 112 LEU A CA 1
ATOM 846 C C . LEU A 1 112 ? 4.590 -2.802 -9.490 1.00 97.69 112 LEU A C 1
ATOM 848 O O . LEU A 1 112 ? 5.534 -2.999 -8.727 1.00 97.69 112 LEU A O 1
ATOM 852 N N . SER A 1 113 ? 4.468 -3.378 -10.686 1.00 96.56 113 SER A N 1
ATOM 853 C CA . SER A 1 113 ? 5.484 -4.264 -11.253 1.00 96.56 113 SER A CA 1
ATOM 854 C C . SER A 1 113 ? 5.895 -3.862 -12.660 1.00 96.56 113 SER A C 1
ATOM 856 O O . SER A 1 113 ? 5.043 -3.616 -13.526 1.00 96.56 113 SER A O 1
ATOM 858 N N . ASP A 1 114 ? 7.208 -3.827 -12.876 1.00 94.94 114 ASP A N 1
ATOM 859 C CA . ASP A 1 114 ? 7.899 -3.456 -14.110 1.00 94.94 114 ASP A CA 1
ATOM 860 C C . ASP A 1 114 ? 7.398 -2.161 -14.770 1.00 94.94 114 ASP A C 1
ATOM 862 O O . ASP A 1 114 ? 7.439 -2.038 -15.995 1.00 94.94 114 ASP A O 1
ATOM 866 N N . CYS A 1 115 ? 6.835 -1.215 -14.012 1.00 94.75 115 CYS A N 1
ATOM 867 C CA . CYS A 1 115 ? 6.135 -0.057 -14.584 1.00 94.75 115 CYS A CA 1
ATOM 868 C C . CYS A 1 115 ? 5.054 -0.420 -15.639 1.00 94.75 115 CYS A C 1
ATOM 870 O O . CYS A 1 115 ? 4.754 0.345 -16.560 1.00 94.75 115 CYS A O 1
ATOM 872 N N . ARG A 1 116 ? 4.478 -1.625 -15.543 1.00 95.25 116 ARG A N 1
ATOM 873 C CA . ARG A 1 116 ? 3.518 -2.179 -16.516 1.00 95.25 116 ARG A CA 1
ATOM 874 C C . ARG A 1 116 ? 2.192 -2.564 -15.891 1.00 95.25 116 ARG A C 1
ATOM 876 O O . ARG A 1 116 ? 1.162 -2.474 -16.553 1.00 95.25 116 ARG 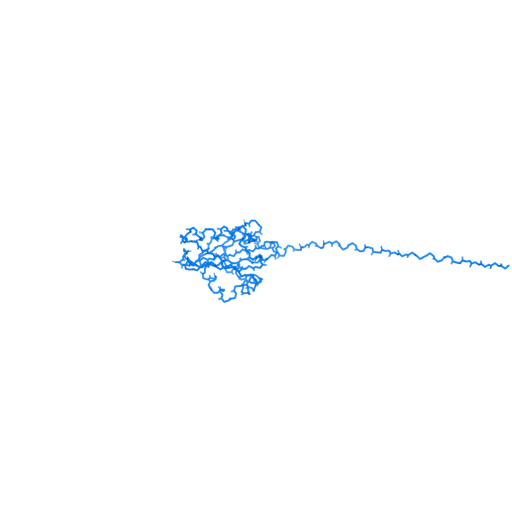A O 1
ATOM 883 N N . LYS A 1 117 ? 2.212 -3.013 -14.639 1.00 96.69 117 LYS A N 1
ATOM 884 C CA . LYS A 1 117 ? 1.032 -3.546 -13.965 1.00 96.69 117 LYS A CA 1
ATOM 885 C C . LYS A 1 117 ? 0.912 -2.945 -12.579 1.00 96.69 117 LYS A C 1
ATOM 887 O O . LYS A 1 117 ? 1.847 -3.037 -11.794 1.00 96.69 117 LYS A O 1
ATOM 892 N N . ILE A 1 118 ? -0.259 -2.392 -12.280 1.00 97.75 118 ILE A N 1
ATOM 893 C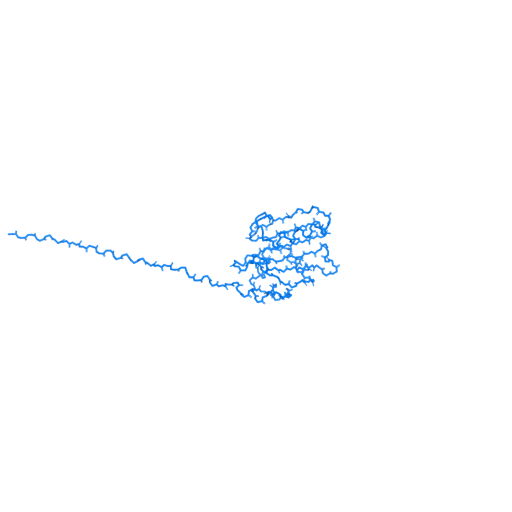 CA . ILE A 1 118 ? -0.664 -2.060 -10.916 1.00 97.75 118 ILE A CA 1
ATOM 894 C C . ILE A 1 118 ? -1.682 -3.110 -10.481 1.00 97.75 118 ILE A C 1
ATOM 896 O O . ILE A 1 118 ? -2.705 -3.285 -11.141 1.00 97.75 118 ILE A O 1
ATOM 900 N N . THR A 1 119 ? -1.398 -3.805 -9.386 1.00 98.00 119 THR A N 1
ATOM 901 C CA . THR A 1 119 ? -2.349 -4.704 -8.723 1.00 98.00 119 THR A CA 1
ATOM 902 C C . THR A 1 119 ? -2.696 -4.107 -7.373 1.00 98.00 119 THR A C 1
ATOM 904 O O . THR A 1 119 ? -1.796 -3.759 -6.611 1.00 98.00 119 THR A O 1
ATOM 907 N N . ILE A 1 120 ? -3.986 -3.970 -7.089 1.00 98.00 120 ILE A N 1
ATOM 908 C CA . ILE A 1 120 ? -4.490 -3.491 -5.810 1.00 98.00 120 ILE A CA 1
ATOM 909 C C . ILE A 1 120 ? -5.271 -4.624 -5.167 1.00 98.00 120 ILE A C 1
ATOM 911 O O . ILE A 1 120 ? -6.237 -5.113 -5.744 1.00 98.00 120 ILE A O 1
ATOM 915 N N . TYR A 1 121 ? -4.865 -5.016 -3.970 1.00 97.31 121 TYR A N 1
ATOM 916 C CA . TYR A 1 121 ? -5.622 -5.913 -3.114 1.00 97.31 121 TYR A CA 1
ATOM 917 C C . TYR A 1 121 ? -6.322 -5.077 -2.056 1.00 97.31 121 TYR A C 1
ATOM 919 O O . TYR A 1 121 ? -5.658 -4.296 -1.381 1.00 97.31 121 TYR A O 1
ATOM 927 N N . SER A 1 122 ? -7.634 -5.212 -1.902 1.00 96.31 122 SER A N 1
ATOM 928 C CA . SER A 1 122 ? -8.376 -4.393 -0.947 1.00 96.31 122 SER A CA 1
ATOM 929 C C . SER A 1 122 ? -9.405 -5.193 -0.164 1.00 96.31 122 SER A C 1
ATOM 931 O O . SER A 1 122 ? -10.093 -6.043 -0.721 1.00 96.31 122 SER A O 1
ATOM 933 N N . GLN A 1 123 ? -9.547 -4.876 1.119 1.00 94.75 123 GLN A N 1
ATOM 934 C CA . GLN A 1 123 ? -10.677 -5.317 1.945 1.00 94.75 123 GLN A CA 1
ATOM 935 C C . GLN A 1 123 ? -11.856 -4.328 1.880 1.00 94.75 123 GLN A C 1
ATOM 937 O O . GLN A 1 123 ? -12.904 -4.529 2.505 1.00 94.75 123 GLN A O 1
ATOM 942 N N . GLU A 1 124 ? -11.703 -3.238 1.126 1.00 90.00 124 GLU A N 1
ATOM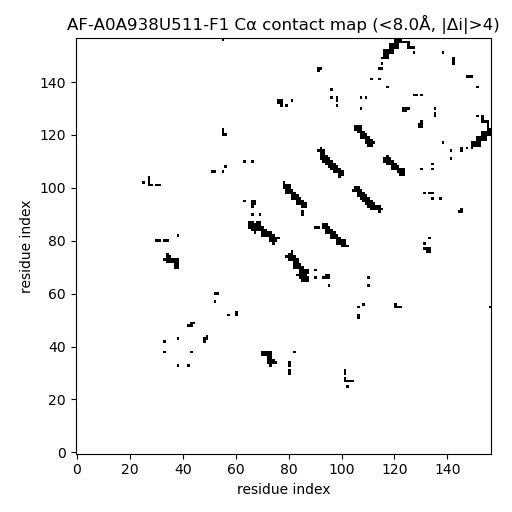 943 C CA . GLU A 1 124 ? -12.708 -2.194 0.946 1.00 90.00 124 GLU A CA 1
ATOM 944 C C . GLU A 1 124 ? -12.769 -1.685 -0.500 1.00 90.00 124 GLU A C 1
ATOM 946 O O . GLU A 1 124 ? -11.761 -1.346 -1.112 1.00 90.00 124 GLU A O 1
ATOM 951 N N . GLY A 1 125 ? -13.975 -1.614 -1.060 1.00 89.88 125 GLY A N 1
ATOM 952 C CA . GLY A 1 125 ? -14.184 -1.111 -2.416 1.00 89.88 125 GLY A CA 1
ATOM 953 C C . GLY A 1 125 ? -13.738 -2.066 -3.532 1.00 89.88 125 GLY A C 1
ATOM 954 O O . GLY A 1 125 ? -12.928 -2.973 -3.355 1.00 89.88 125 GLY A O 1
ATOM 955 N N . LEU A 1 126 ? -14.307 -1.841 -4.715 1.00 92.38 126 LEU A N 1
ATOM 956 C CA . LEU A 1 126 ? -14.033 -2.604 -5.943 1.00 92.38 126 LEU A CA 1
ATOM 957 C C . LEU A 1 126 ? -13.520 -1.723 -7.081 1.00 92.38 126 LEU A C 1
ATOM 959 O O . LEU A 1 126 ? -13.104 -2.219 -8.126 1.00 92.38 126 LEU A O 1
ATOM 963 N N . ARG A 1 127 ? -13.590 -0.405 -6.901 1.00 94.62 127 ARG A N 1
ATOM 964 C CA . ARG A 1 127 ? -13.293 0.601 -7.919 1.00 94.62 127 ARG A CA 1
ATOM 965 C C . ARG A 1 127 ? -12.320 1.619 -7.345 1.00 94.62 127 ARG A C 1
ATOM 967 O O . ARG A 1 127 ? -12.370 1.895 -6.151 1.00 94.62 127 ARG A O 1
ATOM 974 N N . LEU A 1 128 ? -11.450 2.180 -8.182 1.00 94.25 128 LEU A N 1
ATOM 975 C CA . LEU A 1 128 ? -10.364 3.061 -7.739 1.00 94.25 128 LEU A CA 1
ATOM 976 C C . LEU A 1 128 ? -10.889 4.266 -6.941 1.00 94.25 128 LEU A C 1
ATOM 978 O O . LEU A 1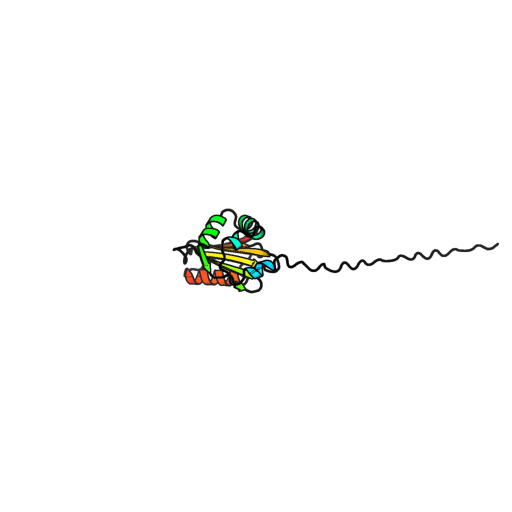 128 ? -10.330 4.620 -5.914 1.00 94.25 128 LEU A O 1
ATOM 982 N N . GLU A 1 129 ? -11.997 4.843 -7.384 1.00 95.50 129 GLU A N 1
ATOM 983 C CA . GLU A 1 129 ? -12.702 5.963 -6.762 1.00 95.50 129 GLU A CA 1
ATOM 984 C C . GLU A 1 129 ? -13.321 5.642 -5.391 1.00 95.50 129 GLU A C 1
ATOM 986 O O . GLU A 1 129 ? -13.672 6.558 -4.654 1.00 95.50 129 GLU A O 1
ATOM 991 N N . GLN A 1 130 ? -13.458 4.359 -5.043 1.00 94.12 130 GLN A N 1
ATOM 992 C CA . GLN A 1 130 ? -13.938 3.899 -3.734 1.00 94.12 130 GLN A CA 1
ATOM 993 C C . GLN A 1 130 ? -12.790 3.606 -2.761 1.00 94.12 130 GLN A C 1
ATOM 995 O O . GLN A 1 130 ? -13.042 3.367 -1.583 1.00 94.12 130 GLN A O 1
ATOM 1000 N N . LEU A 1 131 ? -11.550 3.568 -3.254 1.00 94.75 131 LEU A N 1
ATOM 1001 C CA . LEU A 1 131 ? -10.373 3.289 -2.439 1.00 94.75 131 LEU A CA 1
ATOM 1002 C C . LEU A 1 131 ? -9.926 4.542 -1.674 1.00 94.75 131 LEU A C 1
ATOM 1004 O O . LEU A 1 131 ? -10.246 5.660 -2.093 1.00 94.75 131 LEU A O 1
ATOM 1008 N N . PRO A 1 132 ? -9.135 4.382 -0.599 1.00 92.69 132 PRO A N 1
ATOM 1009 C CA . PRO A 1 132 ? -8.594 5.507 0.160 1.00 92.69 132 PRO A CA 1
ATOM 1010 C C . PRO A 1 132 ? -7.881 6.525 -0.736 1.00 92.69 132 PRO A C 1
ATOM 1012 O O . PRO A 1 132 ? -7.192 6.145 -1.690 1.00 92.69 132 PRO A O 1
ATOM 1015 N N . GLY A 1 133 ? -7.987 7.820 -0.417 1.00 93.25 133 GLY A N 1
ATOM 1016 C CA . GLY A 1 133 ? -7.379 8.884 -1.225 1.00 93.25 133 GLY A CA 1
ATOM 1017 C C . GLY A 1 133 ? -5.872 8.695 -1.426 1.00 93.25 133 GLY A C 1
ATOM 1018 O O . GLY A 1 133 ? -5.367 8.919 -2.524 1.00 93.25 133 GLY A O 1
ATOM 1019 N N . ALA A 1 134 ? -5.174 8.169 -0.416 1.00 92.19 134 ALA A N 1
ATOM 1020 C CA . ALA A 1 134 ? -3.762 7.799 -0.507 1.00 92.19 134 ALA A CA 1
ATOM 1021 C C . ALA A 1 134 ? -3.474 6.770 -1.613 1.00 92.19 134 ALA A C 1
ATOM 1023 O O . ALA A 1 134 ? -2.494 6.889 -2.346 1.00 92.19 134 ALA A O 1
ATOM 1024 N N . VAL A 1 135 ? -4.352 5.779 -1.781 1.00 95.81 135 VAL A N 1
ATOM 1025 C CA . VAL A 1 135 ? -4.205 4.745 -2.814 1.00 95.81 135 VAL A CA 1
ATOM 1026 C C . VAL A 1 135 ? -4.427 5.350 -4.195 1.00 95.81 135 VAL A C 1
ATOM 1028 O O . VAL A 1 135 ? -3.662 5.079 -5.121 1.00 95.81 135 VAL A O 1
ATOM 1031 N N . GLN A 1 136 ? -5.420 6.229 -4.334 1.00 96.56 136 GLN A N 1
ATOM 1032 C CA . GLN A 1 136 ? -5.667 6.952 -5.583 1.00 96.56 136 GLN A CA 1
ATOM 1033 C C . GLN A 1 136 ? -4.468 7.830 -5.974 1.00 96.56 136 GLN A C 1
ATOM 1035 O O . GLN A 1 136 ? -4.023 7.801 -7.125 1.00 96.56 136 GLN A O 1
ATOM 1040 N N . GLN A 1 137 ? -3.904 8.562 -5.008 1.00 95.12 137 GLN A N 1
ATOM 1041 C CA . GLN A 1 137 ? -2.707 9.384 -5.195 1.00 95.12 137 GLN A CA 1
ATOM 1042 C C . GLN A 1 137 ? -1.491 8.537 -5.582 1.00 95.12 137 GLN A C 1
ATOM 1044 O O . GLN A 1 137 ? -0.781 8.882 -6.528 1.00 95.12 137 GLN A O 1
ATOM 1049 N N . TRP A 1 138 ? -1.281 7.399 -4.919 1.00 95.94 138 TRP A N 1
ATOM 1050 C CA . TRP A 1 138 ? -0.199 6.473 -5.245 1.00 95.94 138 TRP A CA 1
ATOM 1051 C C . TRP A 1 138 ? -0.324 5.918 -6.673 1.00 95.94 138 TRP A C 1
ATOM 1053 O O . TRP A 1 138 ? 0.652 5.936 -7.428 1.00 95.94 138 TRP A O 1
ATOM 1063 N N . VAL A 1 139 ? -1.530 5.520 -7.103 1.00 96.56 139 VAL A N 1
ATOM 1064 C CA . VAL A 1 139 ? -1.796 5.087 -8.490 1.00 96.56 139 VAL A CA 1
ATOM 1065 C C . VAL A 1 139 ? -1.496 6.208 -9.487 1.00 96.56 139 VAL A C 1
ATOM 1067 O O . VAL A 1 139 ? -0.868 5.963 -10.520 1.00 96.56 139 VAL A O 1
ATOM 1070 N N . ALA A 1 140 ? -1.927 7.438 -9.196 1.00 96.06 140 ALA A N 1
ATOM 1071 C CA . ALA A 1 140 ? -1.660 8.593 -10.050 1.00 96.06 140 ALA A CA 1
ATOM 1072 C C . ALA A 1 140 ? -0.154 8.872 -10.178 1.00 96.06 140 ALA A C 1
ATOM 1074 O O . ALA A 1 140 ? 0.338 9.105 -11.283 1.00 96.06 140 ALA A O 1
ATOM 1075 N N . THR A 1 141 ? 0.591 8.781 -9.076 1.00 95.12 141 THR A N 1
ATOM 1076 C CA . THR A 1 141 ? 2.053 8.909 -9.069 1.00 95.12 141 THR A CA 1
ATOM 1077 C C . THR A 1 141 ? 2.716 7.822 -9.910 1.00 95.12 141 THR A C 1
ATOM 1079 O O . THR A 1 141 ? 3.491 8.154 -10.803 1.00 95.12 141 THR A O 1
ATOM 1082 N N . CYS A 1 142 ? 2.340 6.552 -9.731 1.00 95.44 142 CYS A N 1
ATOM 1083 C CA . CYS A 1 142 ? 2.873 5.450 -10.537 1.00 95.44 142 CYS A CA 1
ATOM 1084 C C . CYS A 1 142 ? 2.631 5.659 -12.042 1.00 95.44 142 CYS A C 1
ATOM 1086 O O . CYS A 1 142 ? 3.531 5.455 -12.852 1.00 95.44 142 CYS A O 1
ATOM 1088 N N . ARG A 1 143 ? 1.436 6.118 -12.438 1.00 95.50 143 ARG A N 1
ATOM 1089 C CA . ARG A 1 143 ? 1.114 6.411 -13.848 1.00 95.50 143 ARG A CA 1
ATOM 1090 C C . ARG A 1 143 ? 1.995 7.507 -14.440 1.00 95.50 143 ARG A C 1
ATOM 1092 O O . ARG A 1 143 ? 2.470 7.356 -15.564 1.00 95.50 143 ARG A O 1
ATOM 1099 N N . ARG A 1 144 ? 2.204 8.598 -13.693 1.00 95.25 144 ARG A N 1
ATOM 1100 C CA . ARG A 1 144 ? 3.074 9.703 -14.123 1.00 95.25 144 ARG A C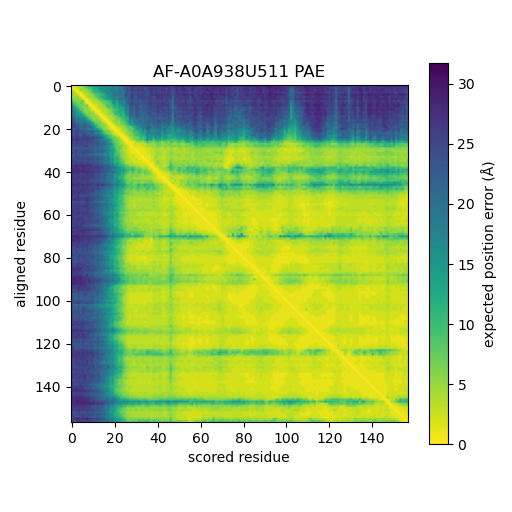A 1
ATOM 1101 C C . ARG A 1 144 ? 4.507 9.228 -14.302 1.00 95.25 144 ARG A C 1
ATOM 1103 O O . ARG A 1 144 ? 5.103 9.486 -15.339 1.00 95.25 144 ARG A O 1
ATOM 1110 N N . GLU A 1 145 ? 5.029 8.506 -13.319 1.00 94.12 145 GLU A N 1
ATOM 1111 C CA . GLU A 1 145 ? 6.411 8.043 -13.344 1.00 94.12 145 GLU A CA 1
ATOM 1112 C C . GLU A 1 145 ? 6.675 7.022 -14.450 1.00 94.12 145 GLU A C 1
ATOM 1114 O O . GLU A 1 145 ? 7.717 7.090 -15.091 1.00 94.12 145 GLU A O 1
ATOM 1119 N N . CYS A 1 146 ? 5.742 6.109 -14.719 1.00 93.62 146 CYS A N 1
ATOM 1120 C CA . CYS A 1 146 ? 5.915 5.097 -15.761 1.00 93.62 146 CYS A CA 1
ATOM 1121 C C . CYS A 1 146 ? 5.631 5.613 -17.183 1.00 93.62 146 CYS A C 1
ATOM 1123 O O . CYS A 1 146 ? 5.776 4.852 -18.142 1.00 93.62 146 CYS A O 1
ATOM 1125 N N . GLY A 1 147 ? 5.178 6.866 -17.340 1.00 88.94 147 GLY A N 1
ATOM 1126 C CA . GLY A 1 147 ? 4.876 7.473 -18.642 1.00 88.94 147 GLY A CA 1
ATOM 1127 C C . GLY A 1 147 ? 3.794 6.738 -19.444 1.00 88.94 147 GLY A C 1
ATOM 1128 O O . GLY A 1 147 ? 3.782 6.804 -20.673 1.00 88.94 147 GLY A O 1
ATOM 1129 N N . ARG A 1 148 ? 2.915 5.977 -18.777 1.00 80.75 148 ARG A N 1
ATOM 1130 C CA . ARG A 1 148 ? 1.926 5.095 -19.417 1.00 80.75 148 ARG A CA 1
ATOM 1131 C C . ARG A 1 148 ? 0.585 5.127 -18.695 1.00 80.75 148 ARG A C 1
ATOM 1133 O O . ARG A 1 148 ? 0.512 5.232 -17.470 1.00 80.75 148 ARG A O 1
ATOM 1140 N N . GLN A 1 149 ? -0.489 4.942 -19.461 1.00 87.31 149 GLN A N 1
ATOM 1141 C CA . GLN A 1 149 ? -1.807 4.659 -18.903 1.00 87.31 149 GLN A CA 1
ATOM 1142 C C . GLN A 1 149 ? -1.851 3.207 -18.413 1.00 87.31 149 GLN A C 1
ATOM 1144 O O . GLN A 1 149 ? -2.079 2.280 -19.183 1.00 87.31 149 GLN A O 1
ATOM 1149 N N . ILE A 1 150 ? -1.598 3.010 -17.119 1.00 91.56 150 ILE A N 1
ATOM 1150 C CA . ILE A 1 150 ? -1.733 1.709 -16.459 1.00 91.56 150 ILE A CA 1
ATOM 1151 C C . ILE A 1 150 ? -3.107 1.653 -15.786 1.00 91.56 150 ILE A C 1
ATOM 1153 O O . ILE A 1 150 ? -3.412 2.463 -14.901 1.00 91.56 150 ILE A O 1
ATOM 1157 N N . THR A 1 151 ? -3.948 0.704 -16.187 1.00 94.38 151 THR A N 1
ATOM 1158 C CA . THR A 1 151 ? -5.218 0.429 -15.501 1.00 94.38 151 THR A CA 1
ATOM 1159 C C . THR A 1 151 ? -4.951 -0.501 -14.316 1.00 94.38 151 THR A C 1
ATOM 1161 O O . THR A 1 151 ? -4.405 -1.585 -14.528 1.00 94.38 151 THR A O 1
ATOM 1164 N N . PRO A 1 152 ? -5.280 -0.103 -13.073 1.00 95.25 152 PRO A N 1
ATOM 1165 C CA . PRO A 1 152 ? -5.091 -0.967 -11.920 1.00 95.25 152 PRO A CA 1
ATOM 1166 C C . PRO A 1 152 ? -6.049 -2.158 -11.983 1.00 95.25 152 PRO A C 1
ATOM 1168 O O . PRO A 1 152 ? -7.243 -1.996 -12.228 1.00 95.25 152 PRO A O 1
ATOM 1171 N N . LEU A 1 153 ? -5.521 -3.349 -11.720 1.00 96.56 153 LEU A N 1
ATOM 1172 C CA . LEU A 1 153 ? -6.319 -4.534 -11.433 1.00 96.56 153 LEU A CA 1
ATOM 1173 C C . LEU A 1 153 ? -6.674 -4.518 -9.946 1.00 96.56 153 LEU A C 1
ATOM 1175 O O . LEU A 1 153 ? -5.779 -4.657 -9.116 1.00 96.56 153 LEU A O 1
ATOM 1179 N N . ILE A 1 154 ? -7.954 -4.352 -9.617 1.00 96.19 154 ILE A N 1
ATOM 1180 C CA . ILE A 1 154 ? -8.437 -4.329 -8.231 1.00 96.19 154 ILE A CA 1
ATOM 1181 C C . ILE A 1 154 ? -9.009 -5.704 -7.882 1.00 96.19 154 ILE A C 1
ATOM 1183 O O . ILE A 1 154 ? -9.858 -6.232 -8.596 1.00 96.19 154 ILE A O 1
ATOM 1187 N N . ILE A 1 155 ? -8.522 -6.281 -6.789 1.00 95.56 155 ILE A N 1
ATOM 1188 C CA . ILE A 1 155 ? -8.905 -7.588 -6.264 1.00 95.56 155 ILE A CA 1
ATOM 1189 C C . ILE A 1 155 ? -9.438 -7.363 -4.853 1.00 95.56 155 ILE A C 1
ATOM 1191 O O . ILE A 1 155 ? -8.676 -7.012 -3.952 1.00 95.56 155 ILE A O 1
ATOM 1195 N N . GLN A 1 156 ? -10.738 -7.574 -4.658 1.00 93.75 156 GLN A N 1
ATOM 1196 C CA . GLN A 1 156 ? -11.341 -7.516 -3.331 1.00 93.75 156 GLN A CA 1
ATOM 1197 C C . GLN A 1 156 ? -11.287 -8.894 -2.664 1.00 93.75 156 GLN A C 1
ATOM 1199 O O . GLN A 1 156 ? -11.598 -9.895 -3.315 1.00 93.75 156 GLN A O 1
ATOM 1204 N N . ARG A 1 157 ? -10.877 -8.952 -1.393 1.00 90.69 157 ARG A N 1
ATOM 1205 C CA . ARG A 1 157 ? -10.866 -10.177 -0.579 1.00 90.69 157 ARG A CA 1
ATOM 1206 C C . ARG A 1 157 ? -11.335 -9.921 0.843 1.00 90.69 157 ARG A C 1
ATOM 1208 O O . ARG A 1 157 ? -11.155 -8.782 1.324 1.00 90.69 157 ARG A O 1
#

Nearest PDB structures (foldseek):
  1xs0-assembly2_B  TM=7.046E-01  e=3.122E-01  Escherichia coli K-12
  5n9j-assembly1_A  TM=2.955E-01  e=6.775E+00  Schizosaccharomyces pombe
  3hdj-assembly1_B  TM=2.287E-01  e=4.441E+00  Bordetella pertussis

pLDDT: mean 84.68, std 14.72, range [42.66, 98.0]